Protein AF-A0A523UIF7-F1 (afdb_monomer_lite)

Radius of gyration: 14.16 Å; chains: 1; bounding box: 33×20×31 Å

pLDDT: mean 95.22, std 4.47, range [71.75, 98.44]

Sequence (69 aa):
MSTLEAFREAAMRRRDAARFWLSKLEEISLSDTKSIIDRVPREEMSDIAKEFTQEIIELNKKRLLTIEV

Secondary structure (DSSP, 8-state):
--HHHHHHHHHHH-HHHHHHHHHHHHH--HHHHHHHHTTS-TTTS-HHHHHHHHHHHHHHHHHHHT---

Foldseek 3Di:
DDPLVVLVVVCVVPVPVLVVVLVVLVPQDLVNLLVVLVPDDCVRAPPVRSVVVSVVSVVVNVSSNPDDD

Structure (mmCIF, N/CA/C/O backbone):
data_AF-A0A523UIF7-F1
#
_entry.id   AF-A0A523UIF7-F1
#
loop_
_atom_site.group_PDB
_atom_site.id
_atom_site.type_symbol
_atom_site.label_atom_id
_atom_site.label_alt_id
_atom_site.label_comp_id
_atom_site.label_asym_id
_atom_site.label_entity_id
_atom_site.label_seq_id
_atom_site.pdbx_PDB_ins_code
_atom_site.Cartn_x
_atom_site.Cartn_y
_atom_site.Cartn_z
_atom_site.occupancy
_atom_site.B_iso_or_equiv
_atom_site.auth_seq_id
_atom_site.auth_comp_id
_atom_site.auth_asym_id
_atom_site.auth_atom_id
_atom_site.pdbx_PDB_model_num
ATOM 1 N N . MET A 1 1 ? 13.110 -10.055 8.785 1.00 71.75 1 MET A N 1
ATOM 2 C CA . MET A 1 1 ? 12.851 -9.527 7.434 1.00 71.75 1 MET A CA 1
ATOM 3 C C . MET A 1 1 ? 11.633 -8.625 7.512 1.00 71.75 1 MET A C 1
ATOM 5 O O . MET A 1 1 ? 10.577 -9.083 7.931 1.00 71.75 1 MET A O 1
ATOM 9 N N . SER A 1 2 ? 11.798 -7.345 7.202 1.00 88.44 2 SER A N 1
ATOM 10 C CA . SER A 1 2 ? 10.709 -6.373 7.078 1.00 88.44 2 SER A CA 1
ATOM 11 C C . SER A 1 2 ? 9.973 -6.532 5.744 1.00 88.44 2 SER A C 1
ATOM 13 O O . SER A 1 2 ? 10.490 -7.134 4.803 1.00 88.44 2 SER A O 1
ATOM 15 N N . THR A 1 3 ? 8.778 -5.951 5.631 1.00 88.31 3 THR A N 1
ATOM 16 C CA . THR A 1 3 ? 8.013 -5.926 4.370 1.00 88.31 3 THR A CA 1
ATOM 17 C C . THR A 1 3 ? 8.782 -5.237 3.239 1.00 88.31 3 THR A C 1
ATOM 19 O O . THR A 1 3 ? 8.724 -5.680 2.094 1.00 88.31 3 THR A O 1
ATOM 22 N N . LEU A 1 4 ? 9.564 -4.202 3.563 1.00 91.06 4 LEU A N 1
ATOM 23 C CA . LEU A 1 4 ? 10.427 -3.501 2.614 1.00 91.06 4 LEU A CA 1
ATOM 24 C C . LEU A 1 4 ? 11.576 -4.388 2.109 1.00 91.06 4 LEU A C 1
ATOM 26 O O . LEU A 1 4 ? 11.848 -4.424 0.912 1.00 91.06 4 LEU A O 1
ATOM 30 N N . GLU A 1 5 ? 12.243 -5.112 3.009 1.00 92.00 5 GLU A N 1
ATOM 31 C CA . GLU A 1 5 ? 13.318 -6.048 2.650 1.00 92.00 5 GLU A CA 1
ATOM 32 C C . GLU A 1 5 ? 12.795 -7.206 1.799 1.00 92.00 5 GLU A C 1
ATOM 34 O O . GLU A 1 5 ? 13.411 -7.541 0.790 1.00 92.00 5 GLU A O 1
ATOM 39 N N . ALA A 1 6 ? 11.629 -7.755 2.153 1.00 92.62 6 ALA A N 1
ATOM 40 C CA . ALA A 1 6 ? 10.977 -8.806 1.378 1.00 92.62 6 ALA A CA 1
ATOM 41 C C . ALA A 1 6 ? 10.659 -8.338 -0.053 1.00 92.62 6 ALA A C 1
ATOM 43 O O . ALA A 1 6 ? 10.933 -9.054 -1.018 1.00 92.62 6 ALA A O 1
ATOM 44 N N . PHE A 1 7 ? 10.137 -7.113 -0.208 1.00 94.06 7 PHE A N 1
ATOM 45 C CA . PHE A 1 7 ? 9.894 -6.534 -1.530 1.00 94.06 7 PHE A CA 1
ATOM 46 C C . PHE A 1 7 ? 11.195 -6.350 -2.319 1.00 94.06 7 PHE A C 1
ATOM 48 O O . PHE A 1 7 ? 11.252 -6.741 -3.482 1.00 94.06 7 PHE A O 1
ATOM 55 N N . ARG A 1 8 ? 12.255 -5.811 -1.697 1.00 93.81 8 ARG A N 1
ATOM 56 C CA . ARG A 1 8 ? 13.569 -5.645 -2.346 1.00 93.81 8 ARG A CA 1
ATOM 57 C C . ARG A 1 8 ? 14.123 -6.973 -2.847 1.00 93.81 8 ARG A C 1
ATOM 59 O O . ARG A 1 8 ? 14.557 -7.058 -3.992 1.00 93.81 8 ARG A O 1
ATOM 66 N N . GLU A 1 9 ? 14.071 -8.017 -2.025 1.00 94.38 9 GLU A N 1
ATOM 67 C CA . GLU A 1 9 ? 14.562 -9.337 -2.417 1.00 94.38 9 GLU A CA 1
ATOM 68 C C . GLU A 1 9 ? 13.782 -9.906 -3.614 1.00 94.38 9 GLU A C 1
ATOM 70 O O . GLU A 1 9 ? 14.383 -10.413 -4.565 1.00 94.38 9 GLU A O 1
ATOM 75 N N . ALA A 1 10 ? 12.453 -9.765 -3.618 1.00 94.69 10 ALA A N 1
ATOM 76 C CA . ALA A 1 10 ? 11.616 -10.169 -4.746 1.00 94.69 10 ALA A CA 1
ATOM 77 C C . ALA A 1 10 ? 11.903 -9.339 -6.013 1.00 94.69 10 ALA A C 1
ATOM 79 O O . ALA A 1 10 ? 12.019 -9.898 -7.108 1.00 94.69 10 ALA A O 1
ATOM 80 N N . ALA A 1 11 ? 12.084 -8.025 -5.864 1.00 95.50 11 ALA A N 1
ATOM 81 C CA . ALA A 1 11 ? 12.373 -7.100 -6.954 1.00 95.50 11 ALA A CA 1
ATOM 82 C C . ALA A 1 11 ? 13.701 -7.417 -7.655 1.00 95.50 11 ALA A C 1
ATOM 84 O O . ALA A 1 11 ? 13.770 -7.388 -8.884 1.00 95.50 11 ALA A O 1
ATOM 85 N N . MET A 1 12 ? 14.733 -7.822 -6.903 1.00 94.06 12 MET A N 1
ATOM 86 C CA . MET A 1 12 ? 16.006 -8.260 -7.488 1.00 94.06 12 MET A CA 1
ATOM 87 C C . MET A 1 12 ? 15.856 -9.500 -8.376 1.00 94.06 12 MET A C 1
ATOM 89 O O . MET A 1 12 ? 16.576 -9.632 -9.364 1.00 94.06 12 MET A O 1
ATOM 93 N N . ARG A 1 13 ? 14.926 -10.405 -8.044 1.00 95.81 13 ARG A N 1
ATOM 94 C CA . ARG A 1 13 ? 14.684 -11.637 -8.812 1.00 95.81 13 ARG A CA 1
ATOM 95 C C . ARG A 1 13 ? 13.875 -11.375 -10.084 1.00 95.81 13 ARG A C 1
ATOM 97 O O . ARG A 1 13 ? 14.047 -12.099 -11.063 1.00 95.81 13 ARG A O 1
ATOM 104 N N . ARG A 1 14 ? 12.974 -10.383 -10.074 1.00 96.50 14 ARG A N 1
ATOM 105 C CA . ARG A 1 14 ? 12.074 -10.038 -11.193 1.00 96.50 14 ARG A CA 1
ATOM 106 C C . ARG A 1 14 ? 11.816 -8.529 -11.262 1.00 96.50 14 ARG A C 1
ATOM 108 O O . ARG A 1 14 ? 10.804 -8.028 -10.771 1.00 96.50 14 ARG A O 1
ATOM 115 N N . ARG A 1 15 ? 12.745 -7.803 -11.889 1.00 95.81 15 ARG A N 1
ATOM 116 C CA . ARG A 1 15 ? 12.719 -6.330 -11.971 1.00 95.81 15 ARG A CA 1
ATOM 117 C C . ARG A 1 15 ? 11.550 -5.781 -12.792 1.00 95.81 15 ARG A C 1
ATOM 119 O O . ARG A 1 15 ? 11.010 -4.729 -12.477 1.00 95.81 15 ARG A O 1
ATOM 126 N N . ASP A 1 16 ? 11.158 -6.489 -13.844 1.00 97.12 16 ASP A N 1
ATOM 127 C CA . ASP A 1 16 ? 9.998 -6.174 -14.681 1.00 97.12 16 ASP A CA 1
ATOM 128 C C . ASP A 1 16 ? 8.693 -6.205 -13.877 1.00 97.12 16 ASP A C 1
ATOM 130 O O . ASP A 1 16 ? 7.931 -5.238 -13.899 1.00 97.12 16 ASP A O 1
ATOM 134 N N . ALA A 1 17 ? 8.486 -7.269 -13.097 1.00 96.75 17 ALA A N 1
ATOM 135 C CA . ALA A 1 17 ? 7.333 -7.395 -12.217 1.00 96.75 17 ALA A CA 1
ATOM 136 C C . ALA A 1 17 ? 7.331 -6.302 -11.142 1.00 96.75 17 ALA A C 1
ATOM 138 O O . ALA A 1 17 ? 6.299 -5.684 -10.891 1.00 96.75 17 ALA A O 1
ATOM 139 N N . ALA A 1 18 ? 8.481 -6.023 -10.528 1.00 97.12 18 ALA A N 1
ATOM 140 C CA . ALA A 1 18 ? 8.573 -4.982 -9.512 1.00 97.12 18 ALA A CA 1
ATOM 141 C C . ALA A 1 18 ? 8.292 -3.578 -10.074 1.00 97.12 18 ALA A C 1
ATOM 143 O O . ALA A 1 18 ? 7.522 -2.844 -9.461 1.00 97.12 18 ALA A O 1
ATOM 144 N N . ARG A 1 19 ? 8.801 -3.228 -11.265 1.00 97.06 19 ARG A N 1
ATOM 145 C CA . ARG A 1 19 ? 8.441 -1.964 -11.937 1.00 97.06 19 ARG A CA 1
ATOM 146 C C . ARG A 1 19 ? 6.946 -1.863 -12.232 1.00 97.06 19 ARG A C 1
ATOM 148 O O . ARG A 1 19 ? 6.360 -0.817 -11.979 1.00 97.06 19 ARG A O 1
ATOM 155 N N . PHE A 1 20 ? 6.328 -2.942 -12.714 1.00 97.56 20 PHE A N 1
ATOM 156 C CA . PHE A 1 20 ? 4.883 -2.980 -12.955 1.00 97.56 20 PHE A CA 1
ATOM 157 C C . PHE A 1 20 ? 4.074 -2.751 -11.668 1.00 97.56 20 PHE A C 1
ATOM 159 O O . PHE A 1 20 ? 3.110 -1.990 -11.661 1.00 97.56 20 PHE A O 1
ATOM 166 N N . TRP A 1 21 ? 4.462 -3.378 -10.556 1.00 96.75 21 TRP A N 1
ATOM 167 C CA . TRP A 1 21 ? 3.757 -3.188 -9.287 1.00 96.75 21 TRP A CA 1
ATOM 168 C C . TRP A 1 21 ? 3.994 -1.809 -8.672 1.00 96.75 21 TRP A C 1
ATOM 170 O O . TRP A 1 21 ? 3.066 -1.251 -8.091 1.00 96.75 21 TRP A O 1
ATOM 180 N N . LEU A 1 22 ? 5.190 -1.233 -8.821 1.00 97.12 22 LEU A N 1
ATOM 181 C CA . LEU A 1 22 ? 5.457 0.138 -8.382 1.00 97.12 22 LEU A CA 1
ATOM 182 C C . LEU A 1 22 ? 4.656 1.162 -9.190 1.00 97.12 22 LEU A C 1
ATOM 184 O O . LEU A 1 22 ? 4.095 2.071 -8.585 1.00 97.12 22 LEU A O 1
ATOM 188 N N . SER A 1 23 ? 4.518 0.991 -10.510 1.00 97.19 23 SER A N 1
ATOM 189 C CA . SER A 1 23 ? 3.679 1.894 -11.309 1.00 97.19 23 SER A CA 1
ATOM 190 C C . SER A 1 23 ? 2.206 1.798 -10.907 1.00 97.19 23 SER A C 1
ATOM 192 O O . SER A 1 23 ? 1.534 2.812 -10.748 1.00 97.19 23 SER A O 1
ATOM 194 N N . LYS A 1 24 ? 1.709 0.586 -10.627 1.00 97.81 24 LYS A N 1
ATOM 195 C CA . LYS A 1 24 ? 0.355 0.401 -10.085 1.00 97.81 24 LYS A CA 1
ATOM 196 C C . LYS A 1 24 ? 0.186 1.027 -8.705 1.00 97.81 24 LYS A C 1
ATOM 198 O O . LYS A 1 24 ? -0.855 1.609 -8.425 1.00 97.81 24 LYS A O 1
ATOM 203 N N . LEU A 1 25 ? 1.199 0.930 -7.848 1.00 96.69 25 LEU A N 1
ATOM 204 C CA . LEU A 1 25 ? 1.184 1.561 -6.533 1.00 96.69 25 LEU A CA 1
ATOM 205 C C . LEU A 1 25 ? 1.158 3.093 -6.636 1.00 96.69 25 LEU A C 1
ATOM 207 O O . LEU A 1 25 ? 0.485 3.744 -5.835 1.00 96.69 25 LEU A O 1
ATOM 211 N N . GLU A 1 26 ? 1.872 3.669 -7.604 1.00 96.69 26 GLU A N 1
ATOM 212 C CA . GLU A 1 26 ? 1.892 5.110 -7.864 1.00 96.69 26 GLU A CA 1
ATOM 213 C C . GLU A 1 26 ? 0.491 5.645 -8.194 1.00 96.69 26 GLU A C 1
ATOM 215 O O . GLU A 1 26 ? 0.077 6.633 -7.581 1.00 96.69 26 GLU A O 1
ATOM 220 N N . GLU A 1 27 ? -0.268 4.924 -9.028 1.00 97.50 27 GLU A N 1
ATOM 221 C CA . GLU A 1 27 ? -1.645 5.252 -9.442 1.00 97.50 27 GLU A CA 1
ATOM 222 C C . GLU A 1 27 ? -2.662 5.297 -8.276 1.00 97.50 27 GLU A C 1
ATOM 224 O O . GLU A 1 27 ? -3.668 5.994 -8.375 1.00 97.50 27 GLU A O 1
ATOM 229 N N . ILE A 1 28 ? -2.420 4.593 -7.160 1.00 97.12 28 ILE A N 1
ATOM 230 C CA . ILE A 1 28 ? -3.368 4.510 -6.029 1.00 97.12 28 ILE A CA 1
ATOM 231 C C . ILE A 1 28 ? -3.358 5.803 -5.204 1.00 97.12 28 ILE A C 1
ATOM 233 O O . ILE A 1 28 ? -2.368 6.125 -4.550 1.00 97.12 28 ILE A O 1
ATOM 237 N N . SER A 1 29 ? -4.462 6.536 -5.147 1.00 96.12 29 SER A N 1
ATOM 238 C CA . SER A 1 29 ? -4.560 7.774 -4.363 1.00 96.12 29 SER A CA 1
ATOM 239 C C . SER A 1 29 ? -4.773 7.521 -2.860 1.00 96.12 29 SER A C 1
ATOM 241 O O . SER A 1 29 ? -5.206 6.448 -2.438 1.00 96.12 29 SER A O 1
ATOM 243 N N . LEU A 1 30 ? -4.526 8.541 -2.028 1.00 93.38 30 LEU A N 1
ATOM 244 C CA . LEU A 1 30 ? -4.866 8.485 -0.596 1.00 93.38 30 LEU A CA 1
ATOM 245 C C . LEU A 1 30 ? -6.378 8.347 -0.366 1.00 93.38 30 LEU A C 1
ATOM 247 O O . LEU A 1 30 ? -6.799 7.716 0.600 1.00 93.38 30 LEU A O 1
ATOM 251 N N . SER A 1 31 ? -7.198 8.913 -1.257 1.00 96.25 31 SER A N 1
ATOM 252 C CA . SER A 1 31 ? -8.653 8.749 -1.219 1.00 96.25 31 SER A CA 1
ATOM 253 C C . SER A 1 31 ? -9.080 7.306 -1.467 1.00 96.25 31 SER A C 1
ATOM 255 O O . SER A 1 31 ? -10.017 6.848 -0.816 1.00 96.25 31 SER A O 1
ATOM 257 N N . ASP A 1 32 ? -8.389 6.573 -2.347 1.00 97.62 32 ASP A N 1
ATOM 258 C CA . ASP A 1 32 ? -8.721 5.173 -2.632 1.00 97.62 32 ASP A CA 1
ATOM 259 C C . ASP A 1 32 ? -8.554 4.323 -1.374 1.00 97.62 32 ASP A C 1
ATOM 261 O O . ASP A 1 32 ? -9.479 3.609 -0.979 1.00 97.62 32 ASP A O 1
ATOM 265 N N . THR A 1 33 ? -7.415 4.463 -0.687 1.00 97.31 33 THR A N 1
ATOM 266 C CA . THR A 1 33 ? -7.139 3.717 0.550 1.00 97.31 33 THR A CA 1
ATOM 267 C C . THR A 1 33 ? -8.087 4.131 1.666 1.00 97.31 33 THR A C 1
ATOM 269 O O . THR A 1 33 ? -8.669 3.267 2.325 1.00 97.31 33 THR A O 1
ATOM 272 N N . LYS A 1 34 ? -8.325 5.439 1.825 1.00 97.25 34 LYS A N 1
ATOM 273 C CA . LYS A 1 34 ? -9.245 5.963 2.835 1.00 97.25 34 LYS A CA 1
ATOM 274 C C . LYS A 1 34 ? -10.665 5.431 2.638 1.00 97.25 34 LYS A C 1
ATOM 276 O O . LYS A 1 34 ? -11.289 4.995 3.599 1.00 97.25 34 LYS A O 1
ATOM 281 N N . SER A 1 35 ? -11.144 5.373 1.394 1.00 97.88 35 SER A N 1
ATOM 282 C CA . SER A 1 35 ? -12.483 4.862 1.079 1.00 97.88 35 SER A CA 1
ATOM 283 C C . SER A 1 35 ? -12.682 3.387 1.445 1.00 97.88 35 SER A C 1
ATOM 285 O O . SER A 1 35 ? -13.812 2.971 1.697 1.00 97.88 35 SER A O 1
ATOM 287 N N . ILE A 1 36 ? -11.608 2.590 1.469 1.00 97.69 36 ILE A N 1
ATOM 288 C CA . ILE A 1 36 ? -11.639 1.180 1.876 1.00 97.69 36 ILE A CA 1
ATOM 289 C C . ILE A 1 36 ? -11.636 1.080 3.401 1.00 97.69 36 ILE A C 1
ATOM 291 O O . ILE A 1 36 ? -12.459 0.362 3.964 1.00 97.69 36 ILE A O 1
ATOM 295 N N . ILE A 1 37 ? -10.749 1.823 4.066 1.00 97.81 37 ILE A N 1
ATOM 296 C CA . ILE A 1 37 ? -10.635 1.847 5.532 1.00 97.81 37 ILE A CA 1
ATOM 297 C C . ILE A 1 37 ? -11.944 2.328 6.170 1.00 97.81 37 ILE A C 1
ATOM 299 O O . ILE A 1 37 ? -12.424 1.741 7.141 1.00 97.81 37 ILE A O 1
ATOM 303 N N . ASP A 1 38 ? -12.568 3.356 5.595 1.00 97.19 38 ASP A N 1
ATOM 304 C CA . ASP A 1 38 ? -13.796 3.942 6.129 1.00 97.19 38 ASP A CA 1
ATOM 305 C C . ASP A 1 38 ? -14.986 2.959 6.082 1.00 97.19 38 ASP A C 1
ATOM 307 O O . ASP A 1 38 ? -15.886 3.074 6.914 1.00 97.19 38 ASP A O 1
ATOM 311 N N . ARG A 1 39 ? -14.962 1.944 5.198 1.00 98.00 39 ARG A N 1
ATOM 312 C CA . ARG A 1 39 ? -15.988 0.880 5.124 1.00 98.00 39 ARG A CA 1
ATOM 313 C C . ARG A 1 39 ? -15.906 -0.136 6.260 1.00 98.00 39 ARG A C 1
ATOM 315 O O . ARG A 1 39 ? -16.856 -0.893 6.442 1.00 98.00 39 ARG A O 1
ATOM 322 N N . VAL A 1 40 ? -14.793 -0.195 6.991 1.00 98.00 40 VAL A N 1
ATOM 323 C CA . VAL A 1 40 ? -14.652 -1.123 8.117 1.00 98.00 40 VAL A CA 1
ATOM 324 C C . VAL A 1 40 ? -15.567 -0.651 9.256 1.00 98.00 40 VAL A C 1
ATOM 326 O O . VAL A 1 40 ? -15.483 0.518 9.640 1.00 98.00 40 VAL A O 1
ATOM 329 N N . PRO A 1 41 ? -16.460 -1.500 9.795 1.00 98.06 41 PRO A N 1
ATOM 330 C CA . PRO A 1 41 ? -17.322 -1.119 10.911 1.00 98.06 41 PRO A CA 1
ATOM 331 C C . PRO A 1 41 ? -16.515 -0.694 12.141 1.00 98.06 41 PRO A C 1
ATOM 333 O O . PRO A 1 41 ? -15.392 -1.155 12.355 1.00 98.06 41 PRO A O 1
ATOM 336 N N . ARG A 1 42 ? -17.087 0.186 12.967 1.00 97.25 42 ARG A N 1
ATOM 337 C CA . ARG A 1 42 ? -16.398 0.740 14.144 1.00 97.25 42 ARG A CA 1
ATOM 338 C C . ARG A 1 42 ? -16.115 -0.325 15.207 1.00 97.25 42 ARG A C 1
ATOM 340 O O . ARG A 1 42 ? -15.171 -0.185 15.979 1.00 97.25 42 ARG A O 1
ATOM 347 N N . GLU A 1 43 ? -16.929 -1.373 15.230 1.00 97.81 43 GLU A N 1
ATOM 348 C CA . GLU A 1 43 ? -16.809 -2.546 16.095 1.00 97.81 43 GLU A CA 1
ATOM 349 C C . GLU A 1 43 ? -15.536 -3.351 15.795 1.00 97.81 43 GLU A C 1
ATOM 351 O O . GLU A 1 43 ? -14.964 -3.944 16.705 1.00 97.81 43 GLU A O 1
ATOM 356 N N . GLU A 1 44 ? -15.072 -3.318 14.542 1.00 97.88 44 GLU A N 1
ATOM 357 C CA . GLU A 1 44 ? -13.877 -4.028 14.071 1.00 97.88 44 GLU A CA 1
ATOM 358 C C . GLU A 1 44 ? -12.643 -3.116 14.027 1.00 97.88 44 GLU A C 1
ATOM 360 O O . GLU A 1 44 ? -11.514 -3.558 14.238 1.00 97.88 44 GLU A O 1
ATOM 365 N N . MET A 1 45 ? -12.841 -1.822 13.750 1.00 98.00 45 MET A N 1
ATOM 366 C CA . MET A 1 45 ? -11.764 -0.839 13.675 1.00 98.00 45 MET A CA 1
ATOM 367 C C . MET A 1 45 ? -12.232 0.518 14.194 1.00 98.00 45 MET A C 1
ATOM 369 O O . MET A 1 45 ? -13.028 1.212 13.558 1.00 98.00 45 MET A O 1
ATOM 373 N N . SER A 1 46 ? -11.696 0.909 15.350 1.00 98.38 46 SER A N 1
ATOM 374 C CA . SER A 1 46 ? -11.953 2.219 15.945 1.00 98.38 46 SER A CA 1
ATOM 375 C C . SER A 1 46 ? -11.465 3.357 15.047 1.00 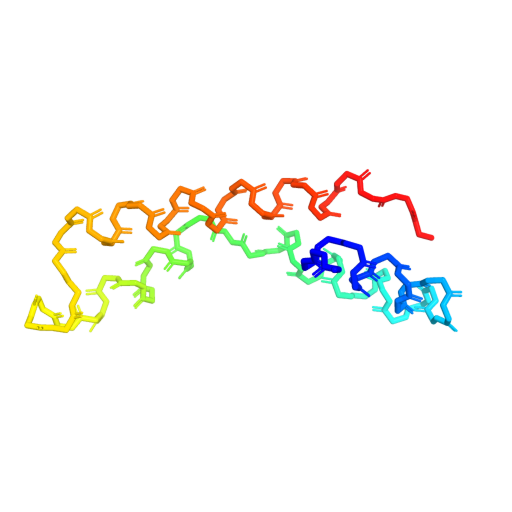98.38 46 SER A C 1
ATOM 377 O O . SER A 1 46 ? -10.584 3.175 14.207 1.00 98.38 46 SER A O 1
ATOM 379 N N . ASP A 1 47 ? -11.996 4.559 15.264 1.00 97.94 47 ASP A N 1
ATOM 380 C CA . ASP A 1 47 ? -11.644 5.738 14.464 1.00 97.94 47 ASP A CA 1
ATOM 381 C C . ASP A 1 47 ? -10.128 6.026 14.516 1.00 97.94 47 ASP A C 1
ATOM 383 O O . ASP A 1 47 ? -9.495 6.219 13.481 1.00 97.94 47 ASP A O 1
ATOM 387 N N . ILE A 1 48 ? -9.509 5.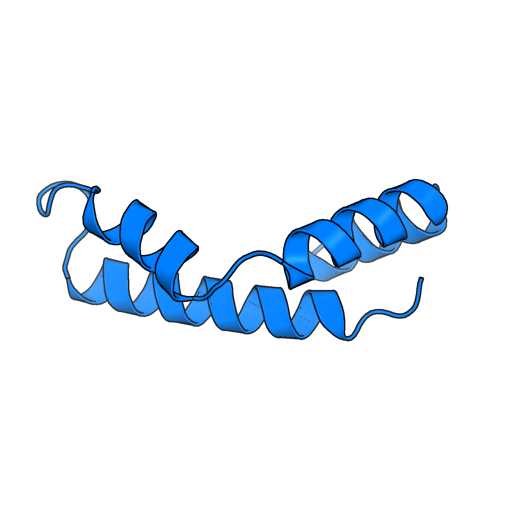890 15.696 1.00 98.12 48 ILE A N 1
ATOM 388 C CA . ILE A 1 48 ? -8.052 6.025 15.860 1.00 98.12 48 ILE A CA 1
ATOM 389 C C . ILE A 1 48 ? -7.265 4.930 15.120 1.00 98.12 48 ILE A C 1
ATOM 391 O O . ILE A 1 48 ? -6.188 5.184 14.586 1.00 98.12 48 ILE A O 1
ATOM 395 N N . ALA A 1 49 ? -7.795 3.704 15.049 1.00 98.31 49 ALA A N 1
ATOM 396 C CA . ALA A 1 49 ? -7.160 2.623 14.301 1.00 98.31 49 ALA A CA 1
ATOM 397 C C . ALA A 1 49 ? -7.263 2.853 12.785 1.00 98.31 49 ALA A C 1
ATOM 399 O O . ALA A 1 49 ? -6.320 2.533 12.057 1.00 98.31 49 ALA A O 1
ATOM 400 N N . LYS A 1 50 ? -8.362 3.452 12.307 1.00 98.44 50 LYS A N 1
ATOM 401 C CA . LYS A 1 50 ? -8.515 3.871 10.907 1.00 98.44 50 LYS A CA 1
ATOM 402 C C . LYS A 1 50 ? -7.506 4.954 10.533 1.00 98.44 50 LYS A C 1
ATOM 404 O O . LYS A 1 50 ? -6.834 4.822 9.511 1.00 98.44 50 LYS A O 1
ATOM 409 N N . GLU A 1 51 ? -7.363 5.978 11.373 1.00 98.00 51 GLU A N 1
ATOM 410 C CA . GLU A 1 51 ? -6.372 7.050 11.202 1.00 98.00 51 GLU A CA 1
ATOM 411 C C . GLU A 1 51 ? -4.950 6.485 11.147 1.00 98.00 51 GLU A C 1
ATOM 413 O O . GLU A 1 51 ? -4.238 6.682 10.161 1.00 98.00 51 GLU A O 1
ATOM 418 N N . PHE A 1 52 ? -4.580 5.674 12.141 1.00 98.06 52 PHE A N 1
ATOM 419 C CA . PHE A 1 52 ? -3.282 5.003 12.177 1.00 98.06 52 PHE A CA 1
ATOM 420 C C . PHE A 1 52 ? -3.024 4.156 10.921 1.00 98.06 52 PHE A C 1
ATOM 422 O O . PHE A 1 52 ? -1.939 4.194 10.338 1.00 98.06 52 PHE A O 1
ATOM 429 N N . THR A 1 53 ? -4.025 3.393 10.476 1.00 97.81 53 THR A N 1
ATOM 430 C CA . THR A 1 53 ? -3.910 2.541 9.285 1.00 97.81 53 THR A CA 1
ATOM 431 C C . THR A 1 53 ? -3.663 3.374 8.031 1.00 97.81 53 THR A C 1
ATOM 433 O O . THR A 1 53 ? -2.801 3.021 7.223 1.00 97.81 53 THR A O 1
ATOM 436 N N . GLN A 1 54 ? -4.370 4.497 7.883 1.00 97.94 54 GLN A N 1
ATOM 437 C CA . GLN A 1 54 ? -4.185 5.409 6.758 1.00 97.94 54 GLN A CA 1
ATOM 438 C C . GLN A 1 54 ? -2.757 5.975 6.731 1.00 97.94 54 GLN A C 1
ATOM 440 O O . GLN A 1 54 ? -2.106 5.936 5.684 1.00 97.94 54 GLN A O 1
ATOM 445 N N . GLU A 1 55 ? -2.240 6.432 7.873 1.00 97.62 55 GLU A N 1
ATOM 446 C CA . GLU A 1 55 ? -0.880 6.974 7.979 1.00 97.62 55 GLU A CA 1
ATOM 447 C C . GLU A 1 55 ? 0.197 5.925 7.667 1.00 97.62 55 GLU A C 1
ATOM 449 O O . GLU A 1 55 ? 1.149 6.192 6.927 1.00 97.62 55 GLU A O 1
ATOM 454 N N . ILE A 1 56 ? 0.043 4.702 8.184 1.00 95.88 56 ILE A N 1
ATOM 455 C CA . ILE A 1 56 ? 0.989 3.609 7.930 1.00 95.88 56 ILE A CA 1
ATOM 456 C C . ILE A 1 56 ? 0.994 3.204 6.455 1.00 95.88 56 ILE A C 1
ATOM 458 O O . ILE A 1 56 ? 2.068 2.963 5.894 1.00 95.88 56 ILE A O 1
ATOM 462 N N . ILE A 1 57 ? -0.173 3.131 5.811 1.00 95.75 57 ILE A N 1
ATOM 463 C CA . ILE A 1 57 ? -0.271 2.822 4.379 1.00 95.75 57 ILE A CA 1
ATOM 464 C C . ILE A 1 57 ? 0.425 3.905 3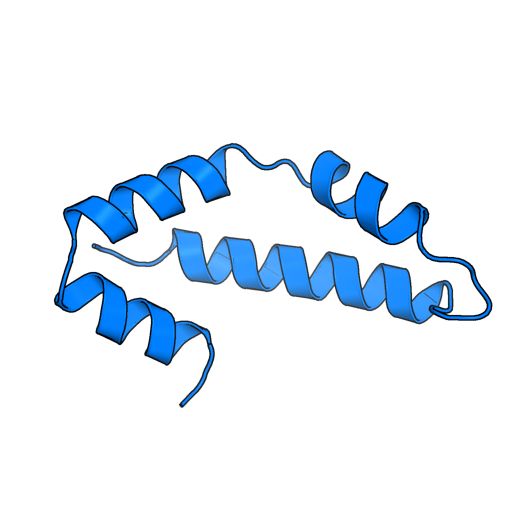.554 1.00 95.75 57 ILE A C 1
ATOM 466 O O . ILE A 1 57 ? 1.223 3.576 2.673 1.00 95.75 57 ILE A O 1
ATOM 470 N N . GLU A 1 58 ? 0.196 5.181 3.868 1.00 95.75 58 GLU A N 1
ATOM 471 C CA . GLU A 1 58 ? 0.856 6.296 3.188 1.00 95.75 58 GLU A CA 1
ATOM 472 C C . GLU A 1 58 ? 2.382 6.242 3.353 1.00 95.75 58 GLU A C 1
ATOM 474 O O . GLU A 1 58 ? 3.130 6.365 2.377 1.00 95.75 58 GLU A O 1
ATOM 479 N N . LEU A 1 59 ? 2.861 6.005 4.575 1.00 95.00 59 LEU A N 1
ATOM 480 C CA . LEU A 1 59 ? 4.286 5.892 4.868 1.00 95.00 59 LEU A CA 1
ATOM 481 C C . LEU A 1 59 ? 4.929 4.713 4.125 1.00 95.00 59 LEU A C 1
ATOM 483 O O . LEU A 1 59 ? 6.021 4.844 3.567 1.00 95.00 59 LEU A O 1
ATOM 487 N N . ASN A 1 60 ? 4.253 3.565 4.087 1.00 93.94 60 ASN A N 1
ATOM 488 C CA . ASN A 1 60 ? 4.735 2.386 3.376 1.00 93.94 60 ASN A CA 1
ATOM 489 C C . ASN A 1 60 ? 4.744 2.600 1.860 1.00 93.94 60 ASN A C 1
ATOM 491 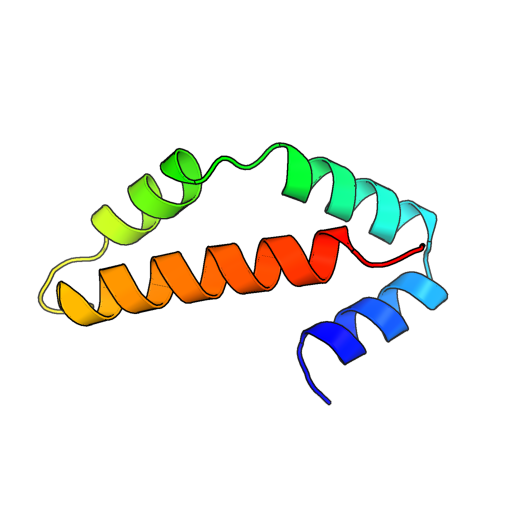O O . ASN A 1 60 ? 5.729 2.235 1.217 1.00 93.94 60 ASN A O 1
ATOM 495 N N . LYS A 1 61 ? 3.716 3.251 1.296 1.00 95.06 61 LYS A N 1
ATOM 496 C CA . LYS A 1 61 ? 3.694 3.638 -0.121 1.00 95.06 61 LYS A CA 1
ATOM 497 C C . LYS A 1 61 ? 4.901 4.512 -0.463 1.00 95.06 61 LYS A C 1
ATOM 499 O O . LYS A 1 61 ? 5.628 4.193 -1.400 1.00 95.06 61 LYS A O 1
ATOM 504 N N . LYS A 1 62 ? 5.164 5.562 0.326 1.00 94.81 62 LYS A N 1
ATOM 505 C CA . LYS A 1 62 ? 6.326 6.449 0.130 1.00 94.81 62 LYS A CA 1
ATOM 506 C C . LYS A 1 62 ? 7.639 5.666 0.145 1.00 94.81 62 LYS A C 1
ATOM 508 O O . LYS A 1 62 ? 8.448 5.813 -0.761 1.00 94.81 62 LYS A O 1
ATOM 513 N N . ARG A 1 63 ? 7.832 4.782 1.130 1.00 94.88 63 ARG A N 1
ATOM 514 C CA . ARG A 1 63 ? 9.040 3.941 1.229 1.00 94.88 63 ARG A CA 1
ATOM 515 C C . ARG A 1 63 ? 9.223 3.036 0.011 1.00 94.88 63 ARG A C 1
ATOM 517 O O . ARG A 1 63 ? 10.334 2.945 -0.502 1.00 94.88 63 ARG A O 1
ATOM 524 N N . LEU A 1 64 ? 8.158 2.387 -0.455 1.00 94.88 64 LEU A N 1
ATO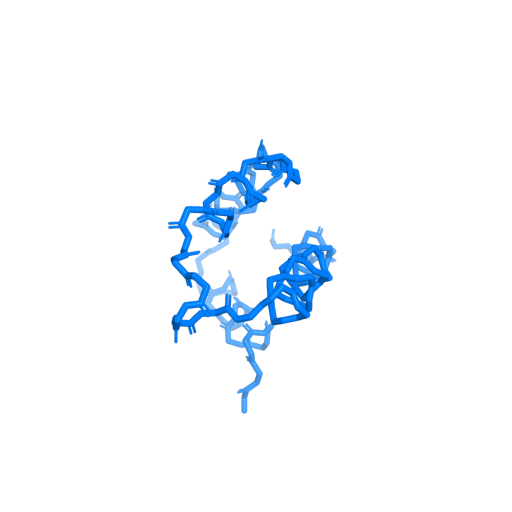M 525 C CA . LEU A 1 64 ? 8.218 1.494 -1.615 1.00 94.88 64 LEU A CA 1
ATOM 526 C C . LEU A 1 64 ? 8.553 2.248 -2.907 1.00 94.88 64 LEU A C 1
ATOM 528 O O . LEU A 1 64 ? 9.393 1.785 -3.670 1.00 94.88 64 LEU A O 1
ATOM 532 N N . LEU A 1 65 ? 7.966 3.428 -3.118 1.00 94.69 65 LEU A N 1
ATOM 533 C CA . LEU A 1 65 ? 8.214 4.241 -4.315 1.00 94.69 65 LEU A CA 1
ATOM 534 C C . LEU A 1 65 ? 9.623 4.860 -4.368 1.00 94.69 65 LEU A C 1
ATOM 536 O O . LEU A 1 65 ? 10.057 5.274 -5.434 1.00 94.69 65 LEU A O 1
ATOM 540 N N . THR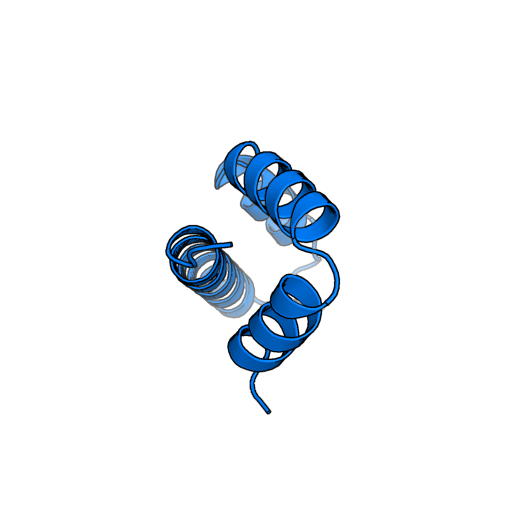 A 1 66 ? 10.361 4.891 -3.252 1.00 93.31 66 THR A N 1
ATOM 541 C CA . THR A 1 66 ? 11.780 5.310 -3.238 1.00 93.31 66 THR A CA 1
ATOM 542 C C . THR A 1 66 ? 12.764 4.197 -3.619 1.00 93.31 66 THR A C 1
ATOM 544 O O . THR A 1 66 ? 13.972 4.422 -3.611 1.00 93.31 66 THR A O 1
ATOM 547 N N . ILE A 1 67 ? 12.289 2.980 -3.900 1.00 89.94 67 ILE A N 1
ATOM 548 C CA . ILE A 1 67 ? 13.158 1.853 -4.258 1.00 89.94 67 ILE A CA 1
ATOM 549 C C . ILE A 1 67 ? 13.545 1.931 -5.734 1.00 89.94 67 ILE A C 1
ATOM 551 O O . ILE A 1 67 ? 12.684 2.004 -6.606 1.00 89.94 67 ILE A O 1
ATOM 555 N N . GLU A 1 68 ? 14.840 1.803 -6.010 1.00 80.69 68 GLU A N 1
ATOM 556 C CA . GLU A 1 68 ? 15.369 1.612 -7.361 1.00 80.69 68 GLU A CA 1
ATOM 557 C C . GLU A 1 68 ? 15.303 0.125 -7.763 1.00 80.69 68 GLU A C 1
ATOM 559 O O . GLU A 1 68 ? 15.719 -0.748 -6.993 1.00 80.69 68 GLU A O 1
ATOM 564 N N . VAL A 1 69 ? 14.759 -0.166 -8.956 1.00 80.31 69 VAL A N 1
ATOM 565 C CA . VAL A 1 69 ? 14.450 -1.529 -9.449 1.00 80.31 69 VAL A CA 1
ATOM 566 C C . VAL A 1 69 ? 15.027 -1.821 -10.833 1.00 80.31 69 VAL A C 1
ATOM 568 O O . VAL A 1 69 ? 14.617 -1.168 -11.822 1.00 80.31 69 VAL A O 1
#